Protein AF-A0A158KV68-F1 (afdb_monomer_lite)

Sequence (83 aa):
MPTVIIKAFSAKKLPSPILVATWVQNWTAAAGGVWNAPTYNDDECTVTVNGIAVAAATTPVQGTVDNYNETHPGNDMITVSVH

Structure (mmCIF, N/CA/C/O backbone):
data_AF-A0A158KV68-F1
#
_entry.id   AF-A0A158KV68-F1
#
loop_
_atom_site.group_PDB
_atom_site.id
_atom_site.type_symbol
_atom_site.label_atom_id
_atom_site.label_alt_id
_atom_site.label_comp_id
_atom_site.label_asym_id
_atom_site.label_entity_id
_atom_site.label_seq_id
_atom_site.pdbx_PDB_ins_code
_atom_site.Cartn_x
_atom_site.Cartn_y
_atom_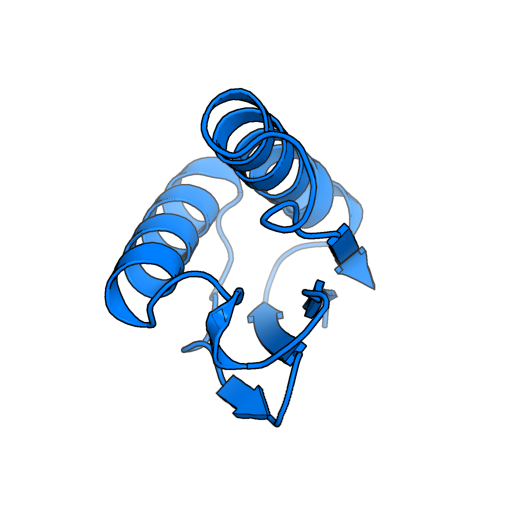site.Cartn_z
_atom_site.occupancy
_atom_site.B_iso_or_equiv
_atom_site.auth_seq_id
_atom_site.auth_comp_id
_atom_site.auth_asym_id
_atom_site.auth_atom_id
_atom_site.pdbx_PDB_model_num
ATOM 1 N N . MET A 1 1 ? 9.462 -11.467 -7.939 1.00 85.88 1 MET A N 1
ATOM 2 C CA . MET A 1 1 ? 8.262 -10.680 -8.279 1.00 85.88 1 MET A CA 1
ATOM 3 C C . MET A 1 1 ? 7.846 -9.986 -7.003 1.00 85.88 1 MET A C 1
ATOM 5 O O . MET A 1 1 ?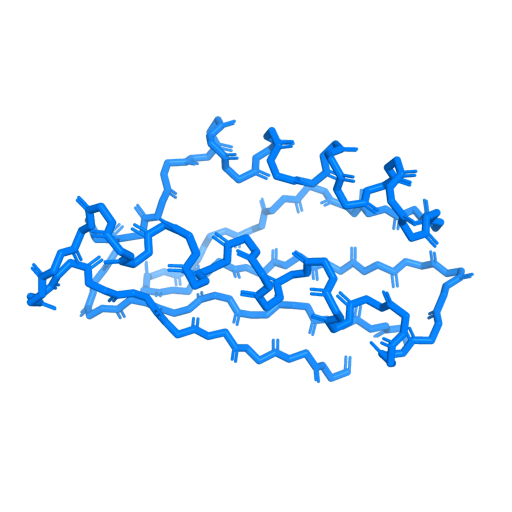 7.544 -10.726 -6.069 1.00 85.88 1 MET A O 1
ATOM 9 N N . PRO A 1 2 ? 7.930 -8.648 -6.908 1.00 95.31 2 PRO A N 1
ATOM 10 C CA . PRO A 1 2 ? 7.624 -8.010 -5.646 1.00 95.31 2 PRO A CA 1
ATOM 11 C C . PRO A 1 2 ? 6.167 -8.202 -5.211 1.00 95.31 2 PRO A C 1
ATOM 13 O O . PRO A 1 2 ? 5.262 -8.332 -6.042 1.00 95.31 2 PRO A O 1
ATOM 16 N N . THR A 1 3 ? 5.953 -8.223 -3.903 1.00 97.44 3 THR A N 1
ATOM 17 C CA . THR A 1 3 ? 4.652 -8.370 -3.254 1.00 97.44 3 THR A CA 1
ATOM 18 C C . THR A 1 3 ? 4.494 -7.287 -2.200 1.00 97.44 3 THR A C 1
ATOM 20 O O . THR A 1 3 ? 5.329 -7.155 -1.309 1.00 97.44 3 THR A O 1
ATOM 23 N N . VAL A 1 4 ? 3.412 -6.524 -2.303 1.00 97.94 4 VAL A N 1
ATOM 24 C CA . VAL A 1 4 ? 2.972 -5.557 -1.300 1.00 97.94 4 VAL A CA 1
ATOM 25 C C . VAL A 1 4 ? 1.938 -6.224 -0.413 1.00 97.94 4 VAL A C 1
ATOM 27 O O . VAL A 1 4 ? 0.959 -6.775 -0.913 1.00 97.94 4 VAL A O 1
ATOM 30 N N . ILE A 1 5 ? 2.140 -6.144 0.895 1.00 98.06 5 ILE A N 1
ATOM 31 C CA . ILE A 1 5 ? 1.202 -6.630 1.902 1.00 98.06 5 ILE A CA 1
ATOM 32 C C . ILE A 1 5 ? 0.840 -5.449 2.789 1.00 98.06 5 ILE A C 1
ATOM 34 O O . ILE A 1 5 ? 1.694 -4.929 3.504 1.00 98.06 5 ILE A O 1
ATOM 38 N N . ILE A 1 6 ? -0.417 -5.023 2.726 1.00 97.75 6 ILE A N 1
ATOM 39 C CA . ILE A 1 6 ? -1.002 -4.034 3.628 1.00 97.75 6 ILE A CA 1
ATOM 40 C C . ILE A 1 6 ? -1.726 -4.796 4.730 1.00 97.75 6 ILE A C 1
ATOM 42 O O . ILE A 1 6 ? -2.564 -5.640 4.424 1.00 97.75 6 ILE A O 1
ATOM 46 N N . LYS A 1 7 ? -1.442 -4.483 5.993 1.00 96.88 7 LYS A N 1
ATOM 47 C CA . LYS A 1 7 ? -2.121 -5.086 7.146 1.00 96.88 7 LYS A CA 1
ATOM 48 C C . LYS A 1 7 ? -2.810 -4.034 7.994 1.00 96.88 7 LYS A C 1
ATOM 50 O O . LYS A 1 7 ? -2.273 -2.942 8.177 1.00 96.88 7 LYS A O 1
ATOM 55 N N . ALA A 1 8 ? -3.957 -4.384 8.555 1.00 95.38 8 ALA A N 1
ATOM 56 C CA . ALA A 1 8 ? -4.670 -3.581 9.543 1.00 95.38 8 ALA A CA 1
ATOM 57 C C . ALA A 1 8 ? -4.921 -4.402 10.816 1.00 95.38 8 ALA A C 1
ATOM 59 O O . ALA A 1 8 ? -4.640 -5.589 10.860 1.00 95.38 8 ALA A O 1
ATOM 60 N N . PHE A 1 9 ? -5.499 -3.796 11.856 1.00 92.31 9 PHE A N 1
ATOM 61 C CA . PHE A 1 9 ? -5.922 -4.545 13.052 1.00 92.31 9 PHE A CA 1
ATOM 62 C C . PHE A 1 9 ? -7.089 -5.519 12.778 1.00 92.31 9 PHE A C 1
ATOM 64 O O . PHE A 1 9 ? -7.340 -6.443 13.547 1.00 92.31 9 PHE A O 1
ATOM 71 N N . SER A 1 10 ? -7.868 -5.279 11.717 1.00 92.19 10 SER A N 1
ATOM 72 C CA . SER A 1 10 ? -8.959 -6.161 11.287 1.00 92.19 10 SER A CA 1
ATOM 73 C C . SER A 1 10 ? -9.362 -5.878 9.841 1.00 92.19 10 SER A C 1
ATOM 75 O O . SER A 1 10 ? -9.136 -4.773 9.343 1.00 92.19 10 SER A O 1
ATOM 77 N N . ALA A 1 11 ? -10.093 -6.807 9.220 1.00 90.94 11 ALA A N 1
ATOM 78 C CA . ALA A 1 11 ? -10.685 -6.642 7.887 1.00 90.94 11 ALA A CA 1
ATOM 79 C C . ALA A 1 11 ? -11.455 -5.323 7.702 1.00 90.94 11 ALA A C 1
ATOM 81 O O . ALA A 1 11 ? -11.403 -4.695 6.650 1.00 90.94 11 ALA A O 1
ATOM 82 N N . LYS A 1 12 ? -12.163 -4.866 8.745 1.00 89.88 12 LYS A N 1
ATOM 83 C CA . LYS A 1 12 ? -12.969 -3.631 8.710 1.00 89.88 12 LYS A CA 1
ATOM 84 C C . LYS A 1 12 ? -12.129 -2.354 8.705 1.00 89.88 12 LYS A C 1
ATOM 86 O O . LYS A 1 12 ? -12.669 -1.284 8.445 1.00 89.88 12 LYS A O 1
ATOM 91 N N . LYS A 1 13 ? -10.854 -2.463 9.076 1.00 93.50 13 LYS A N 1
ATOM 92 C CA . LYS A 1 13 ? -9.890 -1.360 9.121 1.00 93.50 13 LYS A CA 1
ATOM 93 C C . LYS A 1 13 ? -8.966 -1.350 7.908 1.00 93.50 13 LYS A C 1
ATOM 95 O O . LYS A 1 13 ? -8.201 -0.406 7.748 1.00 93.50 13 LYS A O 1
ATOM 100 N N . LEU A 1 14 ? -9.057 -2.358 7.039 1.00 94.62 14 LEU A N 1
ATOM 101 C CA . LEU A 1 14 ? -8.384 -2.306 5.753 1.00 94.62 14 LEU A CA 1
ATOM 102 C C . LEU A 1 14 ? -8.988 -1.208 4.866 1.00 94.62 14 LEU A C 1
ATOM 104 O O . LEU A 1 14 ? -10.201 -0.973 4.904 1.00 94.62 14 LEU A O 1
ATOM 108 N N . PRO A 1 15 ? -8.170 -0.581 4.007 1.00 94.38 15 PRO A N 1
ATOM 109 C CA . PRO A 1 15 ? -8.665 0.341 3.001 1.00 94.38 15 PRO A CA 1
ATOM 110 C C . PRO A 1 15 ? -9.613 -0.390 2.048 1.00 94.38 15 PRO A C 1
ATOM 112 O O . PRO A 1 15 ? -9.380 -1.546 1.676 1.00 94.38 15 PRO A O 1
ATOM 115 N N . SER A 1 16 ? -10.683 0.288 1.631 1.00 93.94 16 SER A N 1
ATOM 116 C CA . SER A 1 16 ? -11.682 -0.322 0.751 1.00 93.94 16 SER A CA 1
ATOM 117 C C . SER A 1 16 ? -11.064 -0.791 -0.580 1.00 93.94 16 SER A C 1
ATOM 119 O O . SER A 1 16 ? -10.113 -0.167 -1.064 1.00 93.94 16 SER A O 1
ATOM 121 N N . PRO A 1 17 ? -11.624 -1.830 -1.233 1.00 94.38 17 PRO A N 1
ATOM 122 C CA . PRO A 1 17 ? -11.123 -2.320 -2.521 1.00 94.38 17 PRO A CA 1
ATOM 123 C C . PRO A 1 17 ? -10.983 -1.238 -3.595 1.00 94.38 17 PRO A C 1
ATOM 125 O O . PRO A 1 17 ? -10.032 -1.251 -4.372 1.00 94.38 17 PRO A O 1
ATOM 128 N N . ILE A 1 18 ? -11.899 -0.265 -3.617 1.00 95.62 18 ILE A N 1
ATOM 129 C CA . ILE A 1 18 ? -11.877 0.830 -4.594 1.00 95.62 18 ILE A CA 1
ATOM 130 C C . ILE A 1 18 ? -10.729 1.812 -4.328 1.00 95.62 18 ILE A C 1
ATOM 132 O O . ILE A 1 18 ? -10.112 2.326 -5.263 1.00 95.62 18 ILE A O 1
ATOM 136 N N . LEU A 1 19 ? -10.409 2.037 -3.050 1.00 96.19 19 LEU A N 1
ATOM 137 C CA . LEU A 1 19 ? -9.308 2.900 -2.648 1.00 96.19 19 LEU A CA 1
ATOM 138 C C . LEU A 1 19 ? -7.970 2.248 -3.007 1.00 96.19 19 LEU A C 1
ATOM 140 O O . LEU A 1 19 ? -7.140 2.889 -3.646 1.00 96.19 19 LEU A O 1
ATOM 144 N N . VAL A 1 20 ? -7.794 0.957 -2.704 1.00 97.06 20 VAL A N 1
ATOM 145 C CA . VAL A 1 20 ? -6.564 0.237 -3.075 1.00 97.06 20 VAL A CA 1
ATOM 146 C C . VAL A 1 20 ? -6.416 0.118 -4.591 1.00 97.06 20 VAL A C 1
ATOM 148 O O . VAL A 1 20 ? -5.316 0.292 -5.103 1.00 97.06 20 VAL A O 1
ATOM 151 N N . ALA A 1 21 ? -7.499 -0.090 -5.345 1.00 96.38 21 ALA A N 1
ATOM 152 C CA . ALA A 1 21 ? -7.440 -0.059 -6.808 1.00 96.38 21 ALA A CA 1
ATOM 153 C C . ALA A 1 21 ? -6.944 1.300 -7.343 1.00 96.38 21 ALA A C 1
ATOM 155 O O . ALA A 1 21 ? -6.147 1.345 -8.280 1.00 96.38 21 ALA A O 1
ATOM 156 N N . THR A 1 22 ? -7.359 2.403 -6.713 1.00 97.81 22 THR A N 1
ATOM 157 C CA . THR A 1 22 ? -6.871 3.753 -7.043 1.00 97.81 22 THR A CA 1
ATOM 158 C C . THR A 1 22 ? -5.384 3.900 -6.710 1.00 97.81 22 THR A C 1
ATOM 160 O O . THR A 1 22 ? -4.616 4.440 -7.505 1.00 97.81 22 THR A O 1
ATOM 163 N N . TRP A 1 23 ? -4.941 3.373 -5.565 1.00 97.81 23 TRP A N 1
ATOM 164 C CA . TRP A 1 23 ? -3.520 3.351 -5.209 1.00 97.81 23 TRP A CA 1
ATOM 165 C C . TRP A 1 23 ? -2.690 2.564 -6.216 1.00 97.81 23 TRP A C 1
ATOM 167 O O . TRP A 1 23 ? -1.672 3.065 -6.675 1.00 97.81 23 TRP A O 1
ATOM 177 N N . VAL A 1 24 ? -3.160 1.388 -6.633 1.00 97.94 24 VAL A N 1
ATOM 178 C CA . VAL A 1 24 ? -2.500 0.555 -7.645 1.00 97.94 24 VAL A CA 1
ATOM 179 C C . VAL A 1 24 ? -2.328 1.299 -8.973 1.00 97.94 24 VAL A C 1
ATOM 181 O O . VAL A 1 24 ? -1.255 1.229 -9.576 1.00 97.94 24 VAL A O 1
ATOM 184 N N . GLN A 1 25 ? -3.333 2.059 -9.416 1.00 97.19 25 GLN A N 1
ATOM 185 C CA . GLN A 1 25 ? -3.215 2.909 -10.608 1.00 97.19 25 GLN A CA 1
ATOM 186 C C . GLN A 1 25 ? -2.126 3.978 -10.436 1.00 97.19 25 GLN A C 1
ATOM 188 O O . GLN A 1 25 ? -1.289 4.158 -11.323 1.00 97.19 25 GLN A O 1
ATOM 193 N N . ASN A 1 26 ? -2.082 4.632 -9.275 1.00 97.75 26 ASN A N 1
ATOM 194 C CA . ASN A 1 26 ? -1.069 5.643 -8.970 1.00 97.75 26 ASN A CA 1
ATOM 195 C C . ASN A 1 26 ? 0.342 5.043 -8.861 1.00 97.75 26 ASN A C 1
ATOM 197 O O . ASN A 1 26 ? 1.294 5.621 -9.379 1.00 97.75 26 ASN A O 1
ATOM 201 N N . TRP A 1 27 ? 0.494 3.868 -8.245 1.00 97.38 27 TRP A N 1
ATOM 202 C CA . TRP A 1 27 ? 1.773 3.156 -8.162 1.00 97.38 27 TRP A CA 1
ATOM 203 C C . TRP A 1 27 ? 2.264 2.716 -9.537 1.00 97.38 27 TRP A C 1
ATOM 205 O O . TRP A 1 27 ? 3.449 2.858 -9.834 1.00 97.38 27 TRP A O 1
ATOM 215 N N . THR A 1 28 ? 1.351 2.262 -10.399 1.00 96.50 28 THR A N 1
ATOM 216 C CA . THR A 1 28 ? 1.657 1.943 -11.799 1.00 96.50 28 THR A CA 1
ATOM 217 C C . THR A 1 28 ? 2.175 3.177 -12.536 1.00 96.50 28 THR A C 1
ATOM 219 O O . THR A 1 28 ? 3.183 3.094 -13.231 1.00 96.50 28 THR A O 1
ATOM 222 N N . ALA A 1 29 ? 1.539 4.337 -12.353 1.00 96.69 29 ALA A N 1
ATOM 223 C CA . ALA A 1 29 ? 1.987 5.585 -12.966 1.00 96.69 29 ALA A CA 1
ATOM 224 C C . ALA A 1 29 ? 3.340 6.077 -12.412 1.00 96.69 29 ALA A C 1
ATOM 226 O O . ALA A 1 29 ? 4.137 6.640 -13.160 1.00 96.69 29 ALA A O 1
ATOM 227 N N . ALA A 1 30 ? 3.609 5.863 -11.120 1.00 96.25 30 ALA A N 1
ATOM 228 C CA . ALA A 1 30 ? 4.808 6.359 -10.446 1.00 96.25 30 ALA A CA 1
ATOM 229 C C . ALA A 1 30 ? 6.051 5.475 -10.647 1.00 96.25 30 ALA A C 1
ATOM 231 O O . ALA A 1 30 ? 7.146 5.997 -10.841 1.00 96.25 30 ALA A O 1
ATOM 232 N N . ALA A 1 31 ? 5.900 4.150 -10.581 1.00 95.81 31 ALA A N 1
ATOM 233 C CA . ALA A 1 31 ? 7.012 3.195 -10.633 1.00 95.81 31 ALA A CA 1
ATOM 234 C C . ALA A 1 31 ? 7.042 2.340 -11.909 1.00 95.81 31 ALA A C 1
ATOM 236 O O . ALA A 1 31 ? 8.030 1.647 -12.153 1.00 95.81 31 ALA A O 1
ATOM 237 N N . GLY A 1 32 ? 5.986 2.369 -12.725 1.00 95.12 32 GLY A N 1
ATOM 238 C CA . GLY A 1 32 ? 5.812 1.443 -13.840 1.00 95.12 32 GLY A CA 1
ATOM 239 C C . GLY A 1 32 ? 5.462 0.030 -13.366 1.00 95.12 32 GLY A C 1
ATOM 240 O O . GLY A 1 32 ? 4.926 -0.167 -12.275 1.00 95.12 32 GLY A O 1
ATOM 241 N N . GLY A 1 33 ? 5.777 -0.964 -14.196 1.00 94.56 33 GLY A N 1
ATOM 242 C CA . GLY A 1 33 ? 5.452 -2.366 -13.932 1.00 94.56 33 GLY A CA 1
ATOM 243 C C . GLY A 1 33 ? 3.984 -2.717 -14.180 1.00 94.56 33 GLY A C 1
ATOM 244 O O . GLY A 1 33 ? 3.175 -1.890 -14.596 1.00 94.56 33 GLY A O 1
ATOM 245 N N . VAL A 1 34 ? 3.652 -3.983 -13.943 1.00 96.88 34 VAL A N 1
ATOM 246 C CA . VAL A 1 34 ? 2.293 -4.521 -14.055 1.00 96.88 34 VAL A CA 1
ATOM 247 C C . VAL A 1 34 ? 1.832 -4.920 -12.664 1.00 96.88 34 VAL A C 1
ATOM 249 O O . VAL A 1 34 ? 2.252 -5.951 -12.137 1.00 96.88 34 VAL A O 1
ATOM 252 N N . TRP A 1 35 ? 0.998 -4.077 -12.069 1.00 97.31 35 TRP A N 1
ATOM 253 C CA . TRP A 1 35 ? 0.418 -4.293 -10.751 1.00 97.31 35 TRP A CA 1
ATOM 254 C C . TRP A 1 35 ? -0.904 -5.041 -10.892 1.00 97.31 35 TRP A C 1
ATOM 256 O O . TRP A 1 35 ? -1.787 -4.629 -11.645 1.00 97.31 35 TRP A O 1
ATOM 266 N N . ASN A 1 36 ? -1.033 -6.158 -10.186 1.00 96.31 36 ASN A N 1
ATOM 267 C CA . ASN A 1 36 ? -2.237 -6.978 -10.236 1.00 96.31 36 ASN A CA 1
ATOM 268 C C . ASN A 1 36 ? -3.337 -6.418 -9.327 1.00 96.31 36 ASN A C 1
ATOM 270 O O . ASN A 1 36 ? -3.099 -5.569 -8.467 1.00 96.31 36 ASN A O 1
ATOM 274 N N . ALA A 1 37 ? -4.559 -6.918 -9.507 1.00 94.81 37 ALA A N 1
ATOM 275 C CA . ALA A 1 37 ? -5.666 -6.568 -8.629 1.00 94.81 37 ALA A CA 1
ATOM 276 C C . ALA A 1 37 ? -5.368 -6.977 -7.169 1.00 94.81 37 ALA A C 1
ATOM 278 O O . ALA A 1 37 ? -4.776 -8.039 -6.943 1.00 94.81 37 ALA A O 1
ATOM 279 N N . PRO A 1 38 ? -5.784 -6.165 -6.179 1.00 96.38 38 PRO A N 1
ATOM 280 C CA . PRO A 1 38 ? -5.605 -6.504 -4.776 1.00 96.38 38 PRO A CA 1
ATOM 281 C C . PRO A 1 38 ? -6.438 -7.727 -4.395 1.00 96.38 38 PRO A C 1
ATOM 283 O O . PRO A 1 38 ? -7.591 -7.869 -4.801 1.00 96.38 38 PRO A O 1
ATOM 286 N N . THR A 1 39 ? -5.854 -8.593 -3.575 1.00 96.44 39 THR A N 1
ATOM 287 C CA . THR A 1 39 ? -6.542 -9.721 -2.943 1.00 96.44 39 THR A CA 1
ATOM 288 C C . THR A 1 39 ? -6.660 -9.450 -1.453 1.00 96.44 39 THR A C 1
ATOM 290 O O . THR A 1 39 ? -5.682 -9.057 -0.827 1.00 96.44 39 THR A O 1
ATOM 293 N N . TYR A 1 40 ? -7.845 -9.663 -0.891 1.00 95.88 40 TYR A N 1
ATOM 294 C CA . TYR A 1 40 ? -8.127 -9.435 0.523 1.00 95.88 40 TYR A CA 1
ATOM 295 C C . TYR A 1 40 ? -8.281 -10.770 1.241 1.00 95.88 40 TYR A C 1
ATOM 297 O O . TYR A 1 40 ? -9.023 -11.633 0.769 1.00 95.88 40 TYR A O 1
ATOM 305 N N . ASN A 1 41 ? -7.608 -10.922 2.376 1.00 94.25 41 ASN A N 1
ATOM 306 C CA . ASN A 1 41 ? -7.766 -12.066 3.260 1.00 94.25 41 ASN A CA 1
ATOM 307 C C . ASN A 1 41 ? -7.699 -11.598 4.712 1.00 94.25 41 ASN A C 1
ATOM 309 O O . ASN A 1 41 ? -6.667 -11.087 5.134 1.00 94.25 41 ASN A O 1
ATOM 313 N N . ASP A 1 42 ? -8.792 -11.770 5.451 1.00 93.38 42 ASP A N 1
ATOM 314 C CA . ASP A 1 42 ? -8.928 -11.298 6.828 1.00 93.38 42 ASP A CA 1
ATOM 315 C C . ASP A 1 42 ? -8.481 -9.832 6.990 1.00 93.38 42 ASP A C 1
ATOM 317 O O . ASP A 1 42 ? -9.130 -8.921 6.478 1.00 93.38 42 ASP A O 1
ATOM 321 N N . ASP A 1 43 ? -7.391 -9.592 7.709 1.00 95.00 43 ASP A N 1
ATOM 322 C CA . ASP A 1 43 ? -6.806 -8.292 8.017 1.00 95.00 43 ASP A CA 1
ATOM 323 C C . ASP A 1 43 ? -5.660 -7.884 7.074 1.00 95.00 43 ASP A C 1
ATOM 325 O O . ASP A 1 43 ? -5.002 -6.867 7.314 1.00 95.00 43 ASP A O 1
ATOM 329 N N . GLU A 1 44 ? -5.473 -8.610 5.967 1.00 96.81 44 GLU A N 1
ATOM 330 C CA . GLU A 1 44 ? -4.453 -8.351 4.952 1.00 96.81 44 GLU A CA 1
ATOM 331 C C . GLU A 1 44 ? -5.028 -8.036 3.559 1.00 96.81 44 GLU A C 1
ATOM 333 O O . GLU A 1 44 ? -6.002 -8.627 3.087 1.00 96.81 44 GLU A O 1
ATOM 338 N N . CYS A 1 45 ? -4.359 -7.123 2.857 1.00 97.56 45 CYS A N 1
ATOM 339 C CA . CYS A 1 45 ? -4.538 -6.853 1.437 1.00 97.56 45 CYS A CA 1
ATOM 340 C C . CYS A 1 45 ? -3.202 -7.047 0.710 1.00 97.56 45 CYS A C 1
ATOM 342 O O . CYS A 1 45 ? -2.220 -6.359 0.992 1.00 97.56 45 CYS A O 1
ATOM 344 N N . THR A 1 46 ? -3.167 -7.957 -0.260 1.00 97.75 46 THR A N 1
ATOM 345 C CA . THR A 1 46 ? -1.969 -8.302 -1.032 1.00 97.75 46 THR A CA 1
ATOM 346 C C . THR A 1 46 ? -2.065 -7.798 -2.467 1.00 97.75 46 THR A C 1
ATOM 348 O O . THR A 1 46 ? -3.074 -8.008 -3.139 1.00 97.75 46 THR A O 1
ATOM 351 N N . VAL A 1 47 ? -0.987 -7.196 -2.968 1.00 97.94 47 VAL A N 1
ATOM 352 C CA . VAL A 1 47 ? -0.825 -6.809 -4.375 1.00 97.94 47 VAL A CA 1
ATOM 353 C C . VAL A 1 47 ? 0.500 -7.359 -4.888 1.00 97.94 47 VAL A C 1
ATOM 355 O O . VAL A 1 47 ? 1.553 -7.103 -4.312 1.00 97.94 47 VAL A O 1
ATOM 358 N N . THR A 1 48 ? 0.468 -8.104 -5.989 1.00 97.31 48 THR A N 1
ATOM 359 C CA . THR A 1 48 ? 1.686 -8.570 -6.668 1.00 97.31 48 THR A CA 1
ATOM 360 C C . THR A 1 48 ? 2.024 -7.645 -7.829 1.00 97.31 48 THR A C 1
ATOM 362 O O . THR A 1 48 ? 1.127 -7.140 -8.508 1.00 97.31 48 THR A O 1
ATOM 365 N N . VAL A 1 49 ? 3.316 -7.425 -8.073 1.00 97.12 49 VAL A N 1
ATOM 366 C CA . VAL A 1 49 ? 3.789 -6.556 -9.154 1.00 97.12 49 VAL A CA 1
ATOM 367 C C . VAL A 1 49 ? 4.869 -7.236 -9.987 1.00 97.12 49 VAL A C 1
ATOM 369 O O . VAL A 1 49 ? 5.805 -7.837 -9.466 1.00 97.12 49 VAL A O 1
ATOM 372 N N . ASN A 1 50 ? 4.750 -7.119 -11.308 1.00 96.56 50 ASN A N 1
ATOM 373 C CA . ASN A 1 50 ? 5.701 -7.643 -12.283 1.00 96.56 50 ASN A CA 1
ATOM 374 C C . ASN A 1 50 ? 6.487 -6.527 -12.975 1.00 96.56 50 ASN A C 1
ATOM 376 O O . ASN A 1 50 ? 5.973 -5.438 -13.207 1.00 96.56 50 ASN A O 1
ATOM 380 N N . GLY A 1 51 ? 7.727 -6.827 -13.368 1.00 95.81 51 GLY A N 1
ATOM 381 C CA . GLY A 1 51 ? 8.531 -5.942 -14.220 1.00 95.81 51 GLY A CA 1
ATOM 382 C C . GLY A 1 51 ? 9.276 -4.813 -13.502 1.00 95.81 51 GLY A C 1
ATOM 383 O O . GLY A 1 51 ? 9.914 -4.014 -14.178 1.00 95.81 51 GLY A O 1
ATOM 384 N N . ILE A 1 52 ? 9.243 -4.758 -12.165 1.00 95.94 52 ILE A N 1
ATOM 385 C CA . ILE A 1 52 ? 10.041 -3.818 -11.360 1.00 95.94 52 ILE A CA 1
ATOM 386 C C . ILE A 1 52 ? 10.688 -4.515 -10.156 1.00 95.94 52 ILE A C 1
ATOM 388 O O . ILE A 1 52 ? 10.259 -5.592 -9.736 1.00 95.94 52 ILE A O 1
ATOM 392 N N . ALA A 1 53 ? 11.742 -3.905 -9.613 1.00 96.19 53 ALA A N 1
ATOM 393 C CA . ALA A 1 53 ? 12.409 -4.359 -8.395 1.00 96.19 53 ALA A CA 1
ATOM 394 C C . ALA A 1 53 ? 11.668 -3.882 -7.132 1.00 96.19 53 ALA A C 1
ATOM 396 O O . ALA A 1 53 ? 10.972 -2.869 -7.165 1.00 96.19 53 ALA A O 1
ATOM 397 N N . VAL A 1 54 ? 11.889 -4.568 -6.003 1.00 96.44 54 VAL A N 1
ATOM 398 C CA . VAL A 1 54 ? 11.300 -4.242 -4.687 1.00 96.44 54 VAL A CA 1
ATOM 399 C C . VAL A 1 54 ? 11.502 -2.769 -4.338 1.00 96.44 54 VAL A C 1
ATOM 401 O O . VAL A 1 54 ? 10.532 -2.071 -4.075 1.00 96.44 54 VAL A O 1
ATOM 404 N N . ALA A 1 55 ? 12.736 -2.267 -4.452 1.00 95.38 55 ALA A N 1
ATOM 405 C CA . ALA A 1 55 ? 13.068 -0.882 -4.118 1.00 95.38 55 ALA A CA 1
ATOM 406 C C . ALA A 1 55 ? 12.253 0.156 -4.915 1.00 95.38 55 ALA A C 1
ATOM 408 O O . ALA A 1 55 ? 11.871 1.182 -4.362 1.00 95.38 55 ALA A O 1
ATOM 409 N N . ALA A 1 56 ? 11.951 -0.122 -6.189 1.00 95.12 56 ALA A N 1
ATOM 410 C CA . ALA A 1 56 ? 11.140 0.768 -7.022 1.00 95.12 56 ALA A CA 1
ATOM 411 C C . ALA A 1 56 ? 9.659 0.759 -6.608 1.00 95.12 56 ALA A C 1
ATOM 413 O O . ALA A 1 56 ? 8.994 1.788 -6.681 1.00 95.12 56 ALA A O 1
ATOM 414 N N . ALA A 1 57 ? 9.151 -0.384 -6.138 1.00 96.56 57 ALA A N 1
ATOM 415 C CA . ALA A 1 57 ? 7.801 -0.501 -5.595 1.00 96.56 57 ALA A CA 1
ATOM 416 C C . ALA A 1 57 ? 7.675 0.147 -4.204 1.00 96.56 57 ALA A C 1
ATOM 418 O O . ALA A 1 57 ? 6.642 0.734 -3.894 1.00 96.56 57 ALA A O 1
ATOM 419 N N . THR A 1 58 ? 8.717 0.064 -3.369 1.00 97.19 58 THR A N 1
ATOM 420 C CA . THR A 1 58 ? 8.680 0.505 -1.967 1.00 97.19 58 THR A CA 1
ATOM 421 C C . THR A 1 58 ? 8.361 1.989 -1.817 1.00 97.19 58 THR A C 1
ATOM 423 O O . THR A 1 58 ? 7.482 2.332 -1.035 1.00 97.19 58 THR A O 1
ATOM 426 N N . THR A 1 59 ? 9.035 2.876 -2.553 1.00 95.31 59 THR A N 1
ATOM 427 C CA . THR A 1 59 ? 8.882 4.331 -2.379 1.00 95.31 59 THR A CA 1
ATOM 428 C C . THR A 1 59 ? 7.440 4.835 -2.557 1.00 95.31 59 THR A C 1
ATOM 430 O O . THR A 1 59 ? 6.933 5.472 -1.631 1.00 95.31 59 THR A O 1
ATOM 433 N N . PRO A 1 60 ? 6.737 4.571 -3.680 1.00 96.81 60 PRO A N 1
ATOM 434 C CA . PRO A 1 60 ? 5.363 5.053 -3.847 1.00 96.81 60 PRO A CA 1
ATOM 435 C C . PRO A 1 60 ? 4.370 4.373 -2.893 1.00 96.81 60 PRO A C 1
ATOM 437 O O . PRO A 1 60 ? 3.422 5.015 -2.437 1.00 96.81 60 PRO A O 1
ATOM 440 N N . VAL A 1 61 ? 4.590 3.096 -2.562 1.00 97.88 61 VAL A N 1
ATOM 441 C CA . VAL A 1 61 ? 3.736 2.337 -1.637 1.00 97.88 61 VAL A CA 1
ATOM 442 C C . VAL A 1 61 ? 3.836 2.899 -0.223 1.00 97.88 61 VAL A C 1
ATOM 444 O O . VAL A 1 61 ? 2.808 3.179 0.391 1.00 97.88 61 VAL A O 1
ATOM 447 N N . GLN A 1 62 ? 5.059 3.124 0.266 1.00 97.75 62 GLN A N 1
ATOM 448 C CA . GLN A 1 62 ? 5.289 3.667 1.600 1.00 97.75 62 GLN A CA 1
ATOM 449 C C . GLN A 1 62 ? 4.671 5.060 1.733 1.00 97.75 62 GLN A C 1
ATOM 451 O O . GLN A 1 62 ? 3.870 5.277 2.633 1.00 97.75 62 GLN A O 1
ATOM 456 N N . GLY A 1 63 ? 4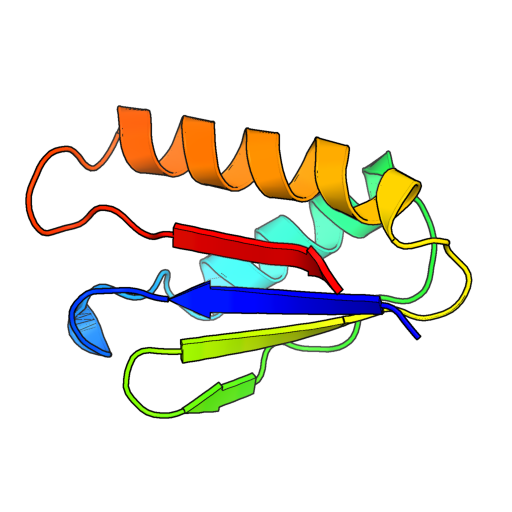.925 5.960 0.774 1.00 97.00 63 GLY A N 1
ATOM 457 C CA . GLY A 1 63 ? 4.337 7.303 0.804 1.00 97.00 63 GLY A CA 1
ATOM 458 C C . GLY A 1 63 ? 2.804 7.301 0.756 1.00 97.00 63 GLY A C 1
ATOM 459 O O . GLY A 1 63 ? 2.159 8.131 1.388 1.00 97.00 63 GLY A O 1
ATOM 460 N N . THR A 1 64 ? 2.193 6.344 0.051 1.00 97.50 64 THR A N 1
ATOM 461 C CA . THR A 1 64 ? 0.726 6.194 0.031 1.00 97.50 64 THR A CA 1
ATOM 462 C C . THR A 1 64 ? 0.178 5.797 1.399 1.00 97.50 64 T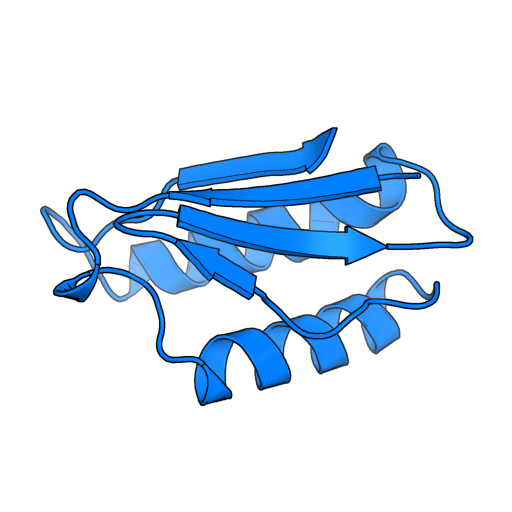HR A C 1
ATOM 464 O O . THR A 1 64 ? -0.826 6.351 1.846 1.00 97.50 64 THR A O 1
ATOM 467 N N . VAL A 1 65 ? 0.835 4.845 2.062 1.00 97.00 65 VAL A N 1
ATOM 468 C CA . VAL A 1 65 ? 0.436 4.345 3.382 1.00 97.00 65 VAL A CA 1
ATOM 469 C C . VAL A 1 65 ? 0.668 5.390 4.470 1.00 97.00 65 VAL A C 1
ATOM 471 O O . VAL A 1 65 ? -0.205 5.578 5.315 1.00 97.00 65 VAL A O 1
ATOM 474 N N . ASP A 1 66 ? 1.780 6.121 4.408 1.00 96.62 66 ASP A N 1
ATOM 475 C CA . ASP A 1 66 ? 2.077 7.219 5.329 1.00 96.62 66 ASP A CA 1
ATOM 476 C C . ASP A 1 66 ? 0.995 8.309 5.231 1.00 96.62 66 ASP A C 1
ATOM 478 O O . ASP A 1 66 ? 0.355 8.630 6.232 1.00 96.62 66 ASP A O 1
ATOM 482 N N . ASN A 1 67 ? 0.675 8.771 4.014 1.00 96.00 67 ASN A N 1
ATOM 483 C CA . ASN A 1 67 ? -0.387 9.760 3.777 1.00 96.00 67 ASN A CA 1
ATOM 484 C C . ASN A 1 67 ? -1.772 9.272 4.240 1.00 96.00 67 ASN A C 1
ATOM 486 O O . ASN A 1 67 ? -2.576 10.042 4.771 1.00 96.00 67 ASN A O 1
ATOM 490 N N . TYR A 1 68 ? -2.087 7.991 4.026 1.00 95.75 68 TYR A N 1
ATOM 491 C CA . TYR A 1 68 ? -3.339 7.417 4.515 1.00 95.75 68 TYR A CA 1
ATOM 492 C C . TYR A 1 68 ? -3.398 7.467 6.046 1.00 95.75 68 TYR A C 1
ATOM 494 O O . TYR A 1 68 ? -4.389 7.929 6.610 1.00 95.75 68 TYR A O 1
ATOM 502 N N . ASN A 1 69 ? -2.321 7.064 6.718 1.00 96.12 69 ASN A N 1
ATOM 503 C CA . ASN A 1 69 ? -2.245 7.045 8.174 1.00 96.12 69 ASN A CA 1
ATOM 504 C C . ASN A 1 69 ? -2.287 8.449 8.799 1.00 96.12 69 ASN A C 1
ATOM 506 O O . ASN A 1 69 ? -2.879 8.605 9.866 1.00 96.12 69 ASN A O 1
ATOM 510 N N . GLU A 1 70 ? -1.750 9.479 8.135 1.00 95.56 70 GLU A N 1
ATOM 511 C CA . GLU A 1 70 ? -1.877 10.879 8.583 1.00 95.56 70 GLU A CA 1
ATOM 512 C C . GLU A 1 70 ? -3.341 11.329 8.710 1.00 95.56 70 GLU A C 1
ATOM 514 O O . GLU A 1 70 ? -3.677 12.149 9.565 1.00 95.56 70 GLU A O 1
ATOM 519 N N . THR A 1 71 ? -4.229 10.760 7.891 1.00 92.62 71 THR A N 1
ATOM 520 C CA . THR A 1 71 ? -5.669 11.058 7.908 1.00 92.62 71 THR A CA 1
ATOM 521 C C . THR A 1 71 ? -6.495 10.050 8.720 1.00 92.62 71 THR A C 1
ATOM 523 O O . THR A 1 71 ? -7.684 10.282 8.935 1.00 92.62 71 THR A O 1
ATOM 526 N N . HIS A 1 72 ? -5.876 8.971 9.217 1.00 90.44 72 HIS A N 1
ATOM 527 C CA . HIS A 1 72 ? -6.523 7.881 9.965 1.00 90.44 72 HIS A CA 1
ATOM 528 C C . HIS A 1 72 ? -5.737 7.520 11.244 1.00 90.44 72 HIS A C 1
ATOM 530 O O . HIS A 1 72 ? -5.229 6.402 11.372 1.00 90.44 72 HIS A O 1
ATOM 536 N N . PRO A 1 73 ? -5.606 8.449 12.213 1.00 88.38 73 PRO A N 1
ATOM 537 C CA . PRO A 1 73 ? -4.799 8.214 13.405 1.00 88.38 73 PRO A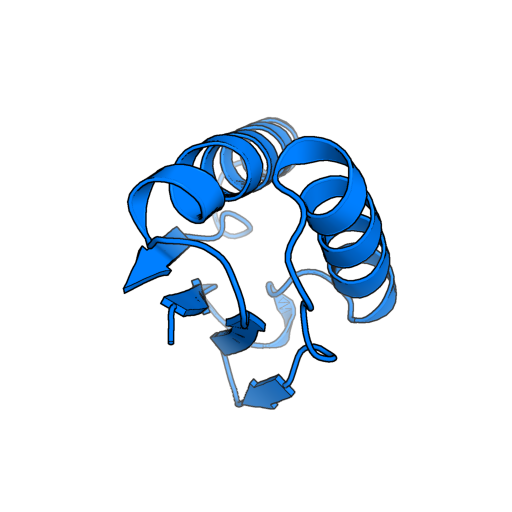 CA 1
ATOM 538 C C . PRO A 1 73 ? -5.430 7.185 14.359 1.00 88.38 73 PRO A C 1
ATOM 540 O O . PRO A 1 73 ? -6.650 7.093 14.504 1.00 88.38 73 PRO A O 1
ATOM 543 N N . GLY A 1 74 ? -4.582 6.459 15.093 1.00 84.31 74 GLY A N 1
ATOM 544 C CA . GLY A 1 74 ? -4.999 5.530 16.147 1.00 84.31 74 GLY A CA 1
ATOM 545 C C . GLY A 1 74 ? -5.248 4.111 15.635 1.00 84.31 74 GLY A C 1
ATOM 546 O O . GLY A 1 74 ? -4.416 3.542 14.937 1.00 84.31 74 GLY A O 1
ATOM 547 N N . ASN A 1 75 ? -6.390 3.520 15.997 1.00 75.06 75 ASN A N 1
ATOM 548 C CA . ASN A 1 75 ? -6.700 2.105 15.721 1.00 75.06 75 ASN A CA 1
ATOM 549 C C . ASN A 1 75 ? -7.008 1.796 14.243 1.00 75.06 75 ASN A C 1
ATOM 551 O O . ASN A 1 75 ? -7.281 0.644 13.898 1.00 75.06 75 ASN A O 1
ATOM 555 N N . ASP A 1 76 ? -6.986 2.820 13.393 1.00 82.75 76 ASP A N 1
ATOM 556 C CA . ASP A 1 76 ? -7.352 2.745 11.978 1.00 82.75 76 ASP A CA 1
ATOM 557 C C . ASP A 1 76 ? -6.113 2.800 11.073 1.00 82.75 76 ASP A C 1
ATOM 559 O O . ASP A 1 76 ? -6.235 2.719 9.850 1.00 82.75 76 ASP A O 1
ATOM 563 N N . MET A 1 77 ? -4.924 2.884 11.682 1.00 93.81 77 MET A N 1
ATOM 564 C CA . MET A 1 77 ? -3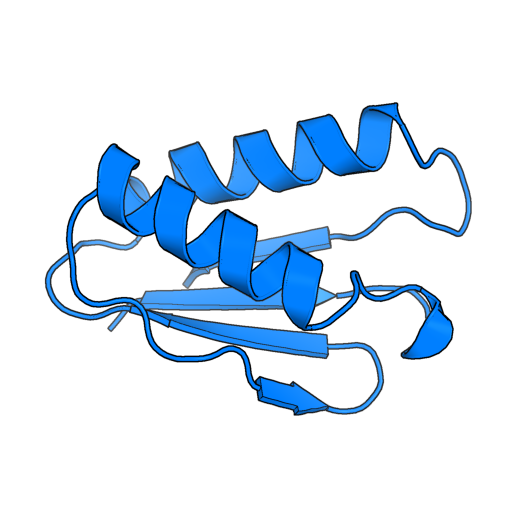.657 2.837 10.972 1.00 93.81 77 MET A CA 1
ATOM 565 C C . MET A 1 77 ? -3.401 1.457 10.369 1.00 93.81 77 MET A C 1
ATOM 567 O O . MET A 1 77 ? -3.714 0.412 10.948 1.00 93.81 77 MET A O 1
ATOM 571 N N . ILE A 1 78 ? -2.750 1.479 9.214 1.00 96.81 78 ILE A N 1
ATOM 572 C CA . ILE A 1 78 ? -2.300 0.297 8.489 1.00 96.81 78 ILE A CA 1
ATOM 573 C C . ILE A 1 78 ? -0.774 0.236 8.477 1.00 96.81 78 ILE A C 1
ATOM 575 O O . ILE A 1 78 ? -0.082 1.249 8.582 1.00 96.81 78 ILE A O 1
ATOM 579 N N . THR A 1 79 ? -0.242 -0.967 8.314 1.00 96.88 79 THR A N 1
ATOM 580 C CA . THR A 1 79 ? 1.185 -1.203 8.076 1.00 96.88 79 THR A CA 1
ATOM 581 C C . THR A 1 79 ? 1.380 -1.772 6.684 1.00 96.88 79 THR A C 1
ATOM 583 O O . THR A 1 79 ? 0.451 -2.337 6.103 1.00 96.88 79 THR A O 1
ATOM 586 N N . VAL A 1 80 ? 2.582 -1.619 6.135 1.00 97.38 80 VAL A N 1
ATOM 587 C CA . VAL A 1 80 ? 2.902 -2.156 4.817 1.00 97.38 80 VAL A CA 1
ATOM 588 C C . VAL A 1 80 ? 4.262 -2.822 4.805 1.00 97.38 80 VAL A C 1
ATOM 590 O O . VAL A 1 80 ? 5.183 -2.424 5.515 1.00 97.38 80 VAL A O 1
ATOM 593 N N . SER A 1 81 ? 4.384 -3.875 4.011 1.00 97.19 81 SER A N 1
ATOM 594 C CA . SER A 1 81 ? 5.650 -4.534 3.725 1.00 97.19 81 SER A CA 1
ATOM 595 C C . SER A 1 81 ? 5.746 -4.829 2.235 1.00 97.19 81 SER A C 1
ATOM 597 O O . SER A 1 81 ? 4.752 -5.194 1.606 1.00 97.19 81 SER A O 1
ATOM 599 N N . VAL A 1 82 ? 6.936 -4.629 1.668 1.00 96.88 82 VAL A N 1
ATOM 600 C CA . VAL A 1 82 ? 7.229 -4.882 0.254 1.00 96.88 82 VAL A CA 1
ATOM 601 C C . VAL A 1 82 ? 8.404 -5.854 0.183 1.00 96.88 82 VAL A C 1
ATOM 603 O O . VAL A 1 82 ? 9.462 -5.574 0.751 1.00 96.88 82 VAL A O 1
ATOM 606 N N . HIS A 1 83 ? 8.210 -6.994 -0.477 1.00 94.56 83 HIS A N 1
ATOM 607 C CA . HIS A 1 83 ? 9.172 -8.105 -0.563 1.00 94.56 83 HIS A CA 1
ATOM 608 C C . HIS A 1 83 ? 9.376 -8.558 -1.997 1.00 94.56 83 HIS A C 1
ATOM 610 O O . HIS A 1 83 ? 8.411 -8.396 -2.768 1.00 94.56 83 HIS A O 1
#

pLDDT: mean 95.18, std 3.64, range [75.06, 98.06]

Radius of gyration: 11.78 Å; chains: 1; bounding box: 26×23×30 Å

Secondary structure (DSSP, 8-state):
--EEEEE-SSGGGSPPHHHHHHHHHHHHHHH-SEEPPPEEETTEEEEEEESS-HHHHHHHHHHHHHHHHHHS-STT--EEEE-

Organism: NCBI:txid1777135

Foldseek 3Di:
DKKKKKFAPWPVLDDDQVVVVVLQVVLCVQLNFDKDRWDDDIRIIMIDTGDDDQVSSCVSVVVVLVVVCVVVDDRSRMDMDMD